Protein AF-A0A7X8KWG2-F1 (afdb_monomer_lite)

Foldseek 3Di:
DDPVVVVVVVVVVVVVVVVVVVVVVVVCLCCDQDPDVRGRRVCVVCVVVVVVVVVCCCDPPPDDPVVVVCCCPDPVNVVVVVVVVCCCVVPVVCVVCPPPDCVNDPCSVVVVVVVVVVVVVVCVVCVVVVVVVVVVVD

Radius of gyration: 34.66 Å; chains: 1; bounding box: 89×43×77 Å

pLDDT: mean 87.8, std 6.75, range [50.16, 97.38]

Secondary structure (DSSP, 8-state):
--HHHHHHHHHHHHHHHHHHHHHHHHHHHHH-EETTTTEE-HHHHTHHHHHHHHHHHIIIIIS-HHHHHHHHHSHHHHHHHHHHHHHIIIIIHHHHHTT--GGGSTTHHHHHHHHHHHHHHHHHHHHHHHHHHHHTT-

Sequence (138 aa):
MNEILLNYIVRAILGGASGYITNDYAINMLFKEYTPFKLGGVIKKTRNEFIENLSSMIENDIIDKEKLHGILNSDEFKDKFDILTRDFYENCLYDLAGDDKFSDIDGFDSTLKGLDIFVAEILNDNLENLIGLIADNF

Structure (mmCIF, N/CA/C/O backbone):
data_AF-A0A7X8KWG2-F1
#
_entry.id   AF-A0A7X8KWG2-F1
#
loop_
_atom_site.group_PDB
_atom_site.id
_atom_site.type_symbol
_atom_site.label_atom_id
_atom_site.label_alt_id
_atom_site.label_comp_id
_atom_site.label_asym_id
_atom_site.label_entity_id
_atom_site.label_seq_id
_atom_site.pdbx_PDB_ins_code
_atom_site.Cartn_x
_atom_site.Cartn_y
_atom_site.Cartn_z
_atom_site.occupancy
_atom_site.B_iso_or_equiv
_atom_site.auth_seq_id
_atom_site.auth_comp_id
_atom_site.auth_asym_id
_atom_site.auth_atom_id
_atom_site.pdbx_PDB_model_num
ATOM 1 N N . MET A 1 1 ? -52.598 -1.659 33.619 1.00 56.69 1 MET A N 1
ATOM 2 C CA . MET A 1 1 ? -51.205 -2.063 33.327 1.00 56.69 1 MET A CA 1
ATOM 3 C C . MET A 1 1 ? -50.483 -2.127 34.663 1.00 56.69 1 MET A C 1
ATOM 5 O O . MET A 1 1 ? -50.415 -1.101 35.321 1.00 56.69 1 MET A O 1
ATOM 9 N N . ASN A 1 2 ? -50.104 -3.323 35.130 1.00 73.44 2 ASN A N 1
ATOM 10 C CA . ASN A 1 2 ? -49.589 -3.522 36.493 1.00 73.44 2 ASN A CA 1
ATOM 11 C C . ASN A 1 2 ? -48.350 -2.646 36.738 1.00 73.44 2 ASN A C 1
ATOM 13 O O . ASN A 1 2 ? -47.432 -2.668 35.920 1.00 73.44 2 ASN A O 1
ATOM 17 N N . GLU A 1 3 ? -48.296 -1.931 37.866 1.00 77.44 3 GLU A N 1
ATOM 18 C CA . GLU A 1 3 ? -47.135 -1.116 38.282 1.00 77.44 3 GLU A CA 1
ATOM 19 C C . GLU A 1 3 ? -45.819 -1.905 38.251 1.00 77.44 3 GLU A C 1
ATOM 21 O O . GLU A 1 3 ? -44.756 -1.376 37.937 1.00 77.44 3 GLU A O 1
ATOM 26 N N . ILE A 1 4 ? -45.910 -3.211 38.500 1.00 82.31 4 ILE A N 1
ATOM 27 C CA . ILE A 1 4 ? -44.808 -4.166 38.393 1.00 82.31 4 ILE A CA 1
ATOM 28 C C . ILE A 1 4 ? -44.229 -4.187 36.968 1.00 82.31 4 ILE A C 1
ATOM 30 O O . ILE A 1 4 ? -43.016 -4.113 36.796 1.00 82.31 4 ILE A O 1
ATOM 34 N N . LEU A 1 5 ? -45.082 -4.232 35.940 1.00 83.69 5 LEU A N 1
ATOM 35 C CA . LEU A 1 5 ? -44.663 -4.270 34.536 1.00 83.69 5 LEU A CA 1
ATOM 36 C C . LEU A 1 5 ? -44.010 -2.944 34.111 1.00 83.69 5 LEU A C 1
ATOM 38 O O . LEU A 1 5 ? -42.992 -2.947 33.423 1.00 83.69 5 LEU A O 1
ATOM 42 N N . LEU A 1 6 ? -44.559 -1.817 34.580 1.00 84.81 6 LEU A N 1
ATOM 43 C CA . LEU A 1 6 ? -43.991 -0.485 34.361 1.00 84.81 6 LEU A CA 1
ATOM 44 C C . LEU A 1 6 ? -42.596 -0.364 35.001 1.00 84.81 6 LEU A C 1
ATOM 46 O O . LEU A 1 6 ? -41.663 0.108 34.355 1.00 84.81 6 LEU A O 1
ATOM 50 N N . ASN A 1 7 ? -42.425 -0.867 36.228 1.00 88.88 7 ASN A N 1
ATOM 51 C CA . ASN A 1 7 ? -41.135 -0.889 36.921 1.00 88.88 7 ASN A CA 1
ATOM 52 C C . ASN A 1 7 ? -40.071 -1.715 36.182 1.00 88.88 7 ASN A C 1
ATOM 54 O O . ASN A 1 7 ? -38.911 -1.304 36.136 1.00 88.88 7 ASN A O 1
ATOM 58 N N . TYR A 1 8 ? -40.435 -2.851 35.579 1.00 89.50 8 TYR A N 1
ATOM 59 C CA . TYR A 1 8 ? -39.495 -3.638 34.773 1.00 89.50 8 TYR A CA 1
ATOM 60 C C . TYR A 1 8 ? -39.072 -2.914 33.491 1.00 89.50 8 TYR A C 1
ATOM 62 O O . TYR A 1 8 ? -37.885 -2.905 33.171 1.00 89.50 8 TYR A O 1
ATOM 70 N N . ILE A 1 9 ? -40.006 -2.255 32.798 1.00 87.38 9 ILE A N 1
ATOM 71 C CA . ILE A 1 9 ? -39.706 -1.480 31.584 1.00 87.38 9 ILE A CA 1
ATOM 72 C C . ILE A 1 9 ? -38.795 -0.291 31.910 1.00 87.38 9 ILE A C 1
ATOM 74 O O . ILE A 1 9 ? -37.792 -0.080 31.231 1.00 87.38 9 ILE A O 1
ATOM 78 N N . VAL A 1 10 ? -39.083 0.447 32.987 1.00 89.44 10 VAL A N 1
ATOM 79 C CA . VAL A 1 10 ? -38.245 1.573 33.432 1.00 89.44 10 VAL A CA 1
ATOM 80 C C . VAL A 1 10 ? -36.836 1.099 33.789 1.00 89.44 10 VAL A C 1
ATOM 82 O O . VAL A 1 10 ? -35.860 1.709 33.359 1.00 89.44 10 VAL A O 1
ATOM 85 N N . ARG A 1 11 ? -36.697 -0.021 34.510 1.00 88.06 11 ARG A N 1
ATOM 86 C CA . ARG A 1 11 ? -35.383 -0.607 34.823 1.00 88.06 11 ARG A CA 1
ATOM 87 C C . ARG A 1 11 ? -34.630 -1.059 33.574 1.00 88.06 11 ARG A C 1
ATOM 89 O O . ARG A 1 11 ? -33.423 -0.857 33.509 1.00 88.06 11 ARG A O 1
ATOM 96 N N . ALA A 1 12 ? -35.320 -1.632 32.590 1.00 87.69 12 ALA A N 1
ATOM 97 C CA . ALA A 1 12 ? -34.710 -2.039 31.328 1.00 87.69 12 ALA A CA 1
ATOM 98 C C . ALA A 1 12 ? -34.200 -0.831 30.526 1.00 87.69 12 ALA A C 1
ATOM 100 O O . ALA A 1 12 ? -33.069 -0.851 30.045 1.00 87.69 12 ALA A O 1
ATOM 101 N N . ILE A 1 13 ? -34.988 0.246 30.445 1.00 88.12 13 ILE A N 1
ATOM 102 C CA . ILE A 1 13 ? -34.591 1.488 29.765 1.00 88.12 13 ILE A CA 1
ATOM 103 C C . ILE A 1 13 ? -33.415 2.153 30.487 1.00 88.12 13 ILE A C 1
ATOM 105 O O . ILE A 1 13 ? -32.440 2.524 29.841 1.00 88.12 13 ILE A O 1
ATOM 109 N N . LEU A 1 14 ? -33.466 2.266 31.818 1.00 88.12 14 LEU A N 1
ATOM 110 C CA . LEU A 1 14 ? -32.375 2.845 32.609 1.00 88.12 14 LEU A CA 1
ATOM 111 C C . LEU A 1 14 ? -31.097 2.003 32.528 1.00 88.12 14 LEU A C 1
ATOM 113 O O . LEU A 1 14 ? -30.008 2.559 32.414 1.00 88.12 14 LEU A O 1
ATOM 117 N N . GLY A 1 15 ? -31.224 0.674 32.536 1.00 87.19 15 GLY A N 1
ATOM 118 C CA . GLY A 1 15 ? -30.104 -0.243 32.333 1.00 87.19 15 GLY A CA 1
ATOM 119 C C . GLY A 1 15 ? -29.485 -0.100 30.942 1.00 87.19 15 GLY A C 1
ATOM 120 O O . GLY A 1 15 ? -28.268 0.017 30.827 1.00 87.19 15 GLY A O 1
ATOM 121 N N . GLY A 1 16 ? -30.312 -0.026 29.895 1.00 89.06 16 GLY A N 1
ATOM 122 C CA . GLY A 1 16 ? -29.859 0.198 28.520 1.00 89.06 16 GLY A CA 1
ATOM 123 C C . GLY A 1 16 ? -29.187 1.560 28.331 1.00 89.06 16 GLY A C 1
ATOM 124 O O . GLY A 1 16 ? -28.111 1.639 27.743 1.00 89.06 16 GLY A O 1
ATOM 125 N N . ALA A 1 17 ? -29.768 2.623 28.894 1.00 88.81 17 ALA A N 1
ATOM 126 C CA . ALA A 1 17 ? -29.196 3.966 28.860 1.00 88.81 17 ALA A CA 1
ATOM 127 C C . ALA A 1 17 ? -27.863 4.036 29.622 1.00 88.81 17 ALA A C 1
ATOM 129 O O . ALA A 1 17 ? -26.889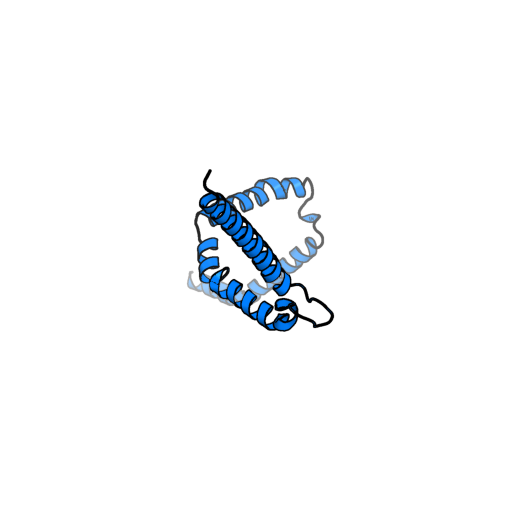 4.576 29.102 1.00 88.81 17 ALA A O 1
ATOM 130 N N . SER A 1 18 ? -27.788 3.441 30.818 1.00 91.44 18 SER A N 1
ATOM 131 C CA . SER A 1 18 ? -26.540 3.350 31.582 1.00 91.44 18 SER A CA 1
ATOM 132 C C . SER A 1 18 ? -25.476 2.572 30.813 1.00 91.44 18 SER A C 1
ATOM 134 O O . SER A 1 18 ? -24.345 3.036 30.726 1.00 91.44 18 SER A O 1
ATOM 136 N N . GLY A 1 19 ? -25.826 1.423 30.229 1.00 88.94 19 GLY A N 1
ATOM 137 C CA . GLY A 1 19 ? -24.900 0.617 29.434 1.00 88.94 19 GLY A CA 1
ATOM 138 C C . GLY A 1 19 ? -24.355 1.379 28.227 1.00 88.94 19 GLY A C 1
ATOM 139 O O . GLY A 1 19 ? -23.147 1.368 27.992 1.00 88.94 19 GLY A O 1
ATOM 140 N N . TYR A 1 20 ? -25.221 2.106 27.513 1.00 90.56 20 TYR A N 1
ATOM 141 C CA . TYR A 1 20 ? -24.820 2.954 26.390 1.00 90.56 20 TYR A CA 1
ATOM 142 C C . TYR A 1 20 ? -23.833 4.047 26.821 1.00 90.56 20 TYR A C 1
ATOM 144 O O . TYR A 1 20 ? -22.766 4.183 26.223 1.00 90.56 20 TYR A O 1
ATOM 152 N N . ILE A 1 21 ? -24.148 4.778 27.897 1.00 90.44 21 ILE A N 1
ATOM 153 C CA . ILE A 1 21 ? -23.291 5.848 28.428 1.00 90.44 21 ILE A CA 1
ATOM 154 C C . ILE A 1 21 ? -21.939 5.291 28.888 1.00 90.44 21 ILE A C 1
ATOM 156 O O . ILE A 1 21 ? -20.896 5.870 28.592 1.00 90.44 21 ILE A O 1
ATOM 160 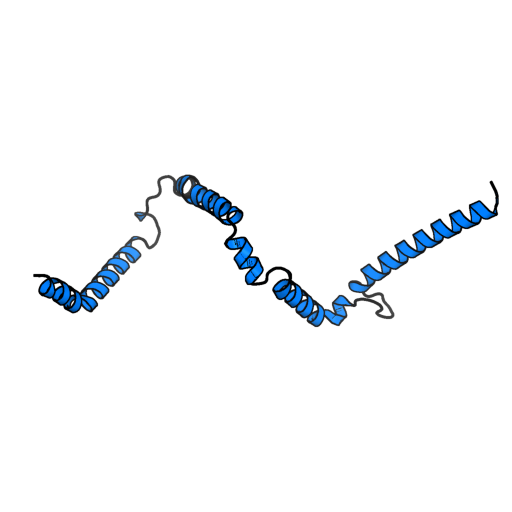N N . THR A 1 22 ? -21.932 4.159 29.595 1.00 91.69 22 THR A N 1
ATOM 161 C CA . THR A 1 22 ? -20.690 3.535 30.065 1.00 91.69 22 THR A CA 1
ATOM 162 C C . THR A 1 22 ? -19.816 3.072 28.902 1.00 91.69 22 THR A C 1
ATOM 164 O O . THR A 1 22 ? -18.605 3.283 28.949 1.00 91.69 22 THR A O 1
ATOM 167 N N . ASN A 1 23 ? -20.403 2.492 27.851 1.00 92.75 23 ASN A N 1
ATOM 168 C CA . ASN A 1 23 ? -19.658 2.071 26.665 1.00 92.75 23 ASN A CA 1
ATOM 169 C C . ASN A 1 23 ? -19.051 3.266 25.916 1.00 92.75 23 ASN A C 1
ATOM 171 O O . ASN A 1 23 ? -17.866 3.250 25.587 1.00 92.75 23 ASN A O 1
ATOM 175 N N . ASP A 1 24 ? -19.833 4.329 25.712 1.00 91.00 24 ASP A N 1
ATOM 176 C CA . ASP A 1 24 ? -19.338 5.561 25.091 1.00 91.00 24 ASP A CA 1
ATOM 177 C C . ASP A 1 24 ? -18.185 6.174 25.902 1.00 91.00 24 ASP A C 1
ATOM 179 O O . ASP A 1 24 ? -17.150 6.562 25.353 1.00 91.00 24 ASP A O 1
ATOM 183 N N . TYR A 1 25 ? -18.299 6.181 27.232 1.00 88.94 25 TYR A N 1
ATOM 184 C CA . TYR A 1 25 ? -17.233 6.671 28.101 1.00 88.94 25 TYR A CA 1
ATOM 185 C C . TYR A 1 25 ? -15.978 5.787 28.049 1.00 88.94 25 TYR A C 1
ATOM 187 O O . TYR A 1 25 ? -14.864 6.307 28.000 1.00 88.94 25 TYR A O 1
ATOM 195 N N . ALA A 1 26 ? -16.133 4.461 28.007 1.00 89.94 26 ALA A N 1
ATOM 196 C CA . ALA A 1 26 ? -15.020 3.521 27.894 1.00 89.94 26 ALA A CA 1
ATOM 197 C C . ALA A 1 26 ? -14.233 3.716 26.591 1.00 89.94 26 ALA A C 1
ATOM 199 O O . ALA A 1 26 ? -13.007 3.834 26.633 1.00 89.94 26 ALA A O 1
ATOM 200 N N . ILE A 1 27 ? -14.929 3.835 25.455 1.00 89.25 27 ILE A N 1
ATOM 201 C CA . ILE A 1 27 ? -14.304 4.121 24.156 1.00 89.25 27 ILE A CA 1
ATOM 202 C C . ILE A 1 27 ? -13.573 5.462 24.217 1.00 89.25 27 ILE A C 1
ATOM 204 O O . ILE A 1 27 ? -12.403 5.557 23.844 1.00 89.25 27 ILE A O 1
ATOM 208 N N . ASN A 1 28 ? -14.226 6.500 24.743 1.00 89.56 28 ASN A N 1
ATOM 209 C CA . ASN A 1 28 ? -13.607 7.813 24.861 1.00 89.56 28 ASN A CA 1
ATOM 210 C C . ASN A 1 28 ? -12.359 7.794 25.758 1.00 89.56 28 ASN A C 1
ATOM 212 O O . ASN A 1 28 ? -11.381 8.452 25.418 1.00 89.56 28 ASN A O 1
ATOM 216 N N . MET A 1 29 ? -12.336 7.023 26.849 1.00 91.69 29 MET A N 1
ATOM 217 C CA . MET A 1 29 ? -11.172 6.902 27.739 1.00 91.69 29 MET A CA 1
ATOM 218 C C . MET A 1 29 ? -9.958 6.220 27.099 1.00 91.69 29 MET A C 1
ATOM 220 O O . MET A 1 29 ? -8.844 6.388 27.602 1.00 91.69 29 MET A O 1
ATOM 224 N N . LEU A 1 30 ? -10.121 5.492 25.991 1.00 90.44 30 LEU A N 1
ATOM 225 C CA . LEU A 1 30 ? -8.974 4.998 25.228 1.00 90.44 30 LEU A CA 1
ATOM 226 C C . LEU A 1 30 ? -8.162 6.164 24.649 1.00 90.44 30 LEU A C 1
ATOM 228 O O . LEU A 1 30 ? -6.934 6.134 24.685 1.00 90.44 30 LEU A O 1
ATOM 232 N N . PHE A 1 31 ? -8.839 7.219 24.188 1.00 90.31 31 PHE A N 1
ATOM 233 C CA . PHE A 1 31 ? -8.222 8.320 23.440 1.00 90.31 31 PHE A CA 1
ATOM 234 C C . PHE A 1 31 ? -8.093 9.620 24.245 1.00 90.31 31 PHE A C 1
ATOM 236 O O . PHE A 1 31 ? -7.086 10.321 24.144 1.00 90.31 31 PHE A O 1
ATOM 243 N N . LYS A 1 32 ? -9.109 9.961 25.042 1.00 89.62 32 LYS A N 1
ATOM 244 C CA . LYS A 1 32 ? -9.235 11.228 25.770 1.00 89.62 32 LYS A CA 1
ATOM 245 C C . LYS A 1 32 ? -8.779 11.077 27.214 1.00 89.62 32 LYS A C 1
ATOM 247 O O . LYS A 1 32 ? -9.085 10.094 27.886 1.00 89.62 32 LYS A O 1
ATOM 252 N N . GLU A 1 33 ? -8.072 12.093 27.687 1.00 89.19 33 GLU A N 1
ATOM 253 C CA . GLU A 1 33 ? -7.622 12.220 29.070 1.00 89.19 33 GLU A CA 1
ATOM 254 C C . GLU A 1 33 ? -8.493 13.265 29.779 1.00 89.19 33 GLU A C 1
ATOM 256 O O . GLU A 1 33 ? -8.574 14.413 29.342 1.00 89.19 33 GLU A O 1
ATOM 261 N N . TYR A 1 34 ? -9.155 12.864 30.861 1.00 86.56 34 TYR A N 1
ATOM 262 C CA . TYR A 1 34 ? -10.070 13.702 31.631 1.00 86.56 34 TYR A CA 1
ATOM 263 C C . TYR A 1 34 ? -9.350 14.310 32.842 1.00 86.56 34 TYR A C 1
ATOM 265 O O . TYR A 1 34 ? -8.767 13.605 33.672 1.00 86.56 34 TYR A O 1
ATOM 273 N N . THR A 1 35 ? -9.378 15.637 32.947 1.00 84.56 35 THR A N 1
ATOM 274 C CA . THR A 1 35 ? -8.790 16.424 34.043 1.00 84.56 35 THR A CA 1
ATOM 275 C C . THR A 1 35 ? -9.817 16.664 35.163 1.00 84.56 35 THR A C 1
ATOM 277 O O . THR A 1 35 ? -11.017 16.543 34.919 1.00 84.56 35 THR A O 1
ATOM 280 N N . PRO A 1 36 ? -9.394 16.973 36.409 1.00 80.69 36 PRO A N 1
ATOM 281 C CA . PRO A 1 36 ? -8.022 17.212 36.882 1.00 80.69 36 PRO A CA 1
ATOM 282 C C . PRO A 1 36 ? -7.214 15.941 37.189 1.00 80.69 36 PRO A C 1
ATOM 284 O O . PRO A 1 36 ? -5.991 16.005 37.253 1.00 80.69 36 PRO A O 1
ATOM 287 N N . PHE A 1 37 ? -7.863 14.781 37.324 1.00 82.06 37 PHE A N 1
ATOM 288 C CA . PHE A 1 37 ? -7.218 13.541 37.785 1.00 82.06 37 PHE A CA 1
ATOM 289 C C . PHE A 1 37 ? -6.493 12.730 36.695 1.00 82.06 37 PHE A C 1
ATOM 291 O O . PHE A 1 37 ? -5.980 11.652 36.985 1.00 82.06 37 PHE A O 1
ATOM 298 N N . LYS A 1 38 ? -6.425 13.227 35.450 1.00 81.12 38 LYS A N 1
ATOM 299 C CA . LYS A 1 38 ? -5.737 12.579 34.313 1.00 81.12 38 LYS A CA 1
ATOM 300 C C . LYS A 1 38 ? -6.181 11.124 34.070 1.00 81.12 38 LYS A C 1
ATOM 302 O O . LYS A 1 38 ? -5.374 10.243 33.743 1.00 81.12 38 LYS A O 1
ATOM 307 N N . LEU A 1 39 ? -7.479 10.871 34.240 1.00 83.88 39 LEU A N 1
ATOM 308 C CA . LEU A 1 39 ? -8.096 9.561 34.020 1.00 83.88 39 LEU A CA 1
ATOM 309 C C . LEU A 1 39 ? -8.334 9.331 32.522 1.00 83.88 39 LEU A C 1
ATOM 311 O O . LEU A 1 39 ? -8.676 10.260 31.795 1.00 83.88 39 LEU A O 1
ATOM 315 N N . GLY A 1 40 ? -8.147 8.098 32.053 1.00 87.81 40 GLY A N 1
ATOM 316 C CA . GLY A 1 40 ? -8.208 7.766 30.625 1.00 87.81 40 GLY A CA 1
ATOM 317 C C . GLY A 1 40 ? -6.903 8.061 29.877 1.00 87.81 40 GLY A C 1
ATOM 318 O O . GLY A 1 40 ? -5.816 8.057 30.467 1.00 87.81 40 GLY A O 1
ATOM 319 N N . GLY A 1 41 ? -7.011 8.276 28.567 1.00 88.75 41 GLY A N 1
ATOM 320 C CA . GLY A 1 41 ? -5.897 8.468 27.643 1.00 88.75 41 GLY A CA 1
ATOM 321 C C . GLY A 1 41 ? -5.016 7.228 27.500 1.00 88.75 41 GLY A C 1
ATOM 322 O O . GLY A 1 41 ? -3.800 7.379 27.407 1.00 88.75 41 GLY A O 1
ATOM 323 N N . VAL A 1 42 ? -5.595 6.021 27.537 1.00 90.00 42 VAL A N 1
ATOM 324 C CA . VAL A 1 42 ? -4.831 4.757 27.526 1.00 90.00 42 VAL A CA 1
ATOM 325 C C . VAL A 1 42 ? -3.884 4.697 26.327 1.00 90.00 42 VAL A C 1
ATOM 327 O O . VAL A 1 42 ? -2.684 4.570 26.529 1.00 90.00 42 VAL A O 1
ATOM 330 N N . ILE A 1 43 ? -4.383 4.927 25.108 1.00 87.88 43 ILE A N 1
ATOM 331 C CA . ILE A 1 43 ? -3.583 4.890 23.870 1.00 87.88 43 ILE A CA 1
ATOM 332 C C . ILE A 1 43 ? -2.511 5.982 23.865 1.00 87.88 43 ILE A C 1
ATOM 334 O O . ILE A 1 43 ? -1.396 5.767 23.400 1.00 87.88 43 ILE A O 1
ATOM 338 N N . LYS A 1 44 ? -2.811 7.163 24.419 1.00 86.75 44 LYS A N 1
ATOM 339 C CA . LYS A 1 44 ? -1.821 8.241 24.554 1.00 86.75 44 LYS A CA 1
ATOM 340 C C . LYS A 1 44 ? -0.677 7.832 25.489 1.00 86.75 44 LYS A C 1
ATOM 342 O O . LYS A 1 44 ? 0.472 8.169 25.219 1.00 86.75 44 LYS A O 1
ATOM 347 N N . LYS A 1 45 ? -0.985 7.114 26.573 1.00 90.00 45 LYS A N 1
ATOM 348 C CA . LYS A 1 45 ? -0.012 6.631 27.566 1.00 90.00 45 LYS A CA 1
ATOM 349 C C . LYS A 1 45 ? 0.787 5.427 27.060 1.00 90.00 45 LYS A C 1
ATOM 351 O O . LYS A 1 45 ? 1.976 5.349 27.339 1.00 90.00 45 LYS A O 1
ATOM 356 N N . THR A 1 46 ? 0.165 4.539 26.288 1.00 90.94 46 THR A N 1
ATOM 357 C CA . THR A 1 46 ? 0.781 3.318 25.739 1.00 90.94 46 THR A CA 1
ATOM 358 C C . THR A 1 46 ? 1.157 3.453 24.263 1.00 90.94 46 THR A C 1
ATOM 360 O O . THR A 1 46 ? 1.292 2.453 23.570 1.00 90.94 46 THR A O 1
ATOM 363 N N . ARG A 1 47 ? 1.348 4.677 23.752 1.00 90.31 47 ARG A N 1
ATOM 364 C CA . ARG A 1 47 ? 1.498 4.951 22.310 1.00 90.31 47 ARG A CA 1
ATOM 365 C C . ARG A 1 47 ? 2.510 4.045 21.606 1.00 90.31 47 ARG A C 1
ATOM 367 O O . ARG A 1 47 ? 2.224 3.573 20.514 1.00 90.31 47 ARG A O 1
ATOM 374 N N . ASN A 1 48 ? 3.682 3.837 22.202 1.00 93.00 48 ASN A N 1
ATOM 375 C CA . ASN A 1 48 ? 4.738 3.035 21.580 1.00 93.00 48 ASN A CA 1
ATOM 376 C C . ASN A 1 48 ? 4.336 1.558 21.485 1.00 93.00 48 ASN A C 1
ATOM 378 O O . ASN A 1 48 ? 4.396 0.992 20.402 1.00 93.00 48 ASN A O 1
ATOM 382 N N . GLU A 1 49 ? 3.840 0.985 22.581 1.00 93.19 49 GLU A N 1
ATOM 383 C CA . GLU A 1 49 ? 3.331 -0.391 22.630 1.00 93.19 49 GLU A CA 1
ATOM 384 C C . GLU A 1 49 ? 2.120 -0.579 21.704 1.00 93.19 49 GLU A C 1
ATOM 386 O O . GLU A 1 49 ? 2.007 -1.584 21.013 1.00 93.19 49 GLU A O 1
ATOM 391 N N . PHE A 1 50 ? 1.230 0.415 21.629 1.00 90.75 50 PHE A N 1
ATOM 392 C CA . PHE A 1 50 ? 0.105 0.403 20.698 1.00 90.75 50 PHE A CA 1
ATOM 393 C C . PHE A 1 50 ? 0.577 0.353 19.242 1.00 90.75 50 PHE A C 1
ATOM 395 O O . PHE A 1 50 ? 0.048 -0.435 18.466 1.00 90.75 50 PHE A O 1
ATOM 402 N N . ILE A 1 51 ? 1.569 1.171 18.873 1.00 91.12 51 ILE A N 1
ATOM 403 C CA . ILE A 1 51 ? 2.149 1.158 17.524 1.00 91.12 51 ILE A CA 1
ATOM 404 C C . ILE A 1 51 ? 2.811 -0.189 17.241 1.00 91.12 51 ILE A C 1
ATOM 406 O O . ILE A 1 51 ? 2.580 -0.752 16.180 1.00 91.12 51 ILE A O 1
ATOM 410 N N . GLU A 1 52 ? 3.607 -0.712 18.169 1.00 94.69 52 GLU A N 1
ATOM 411 C CA . GLU A 1 52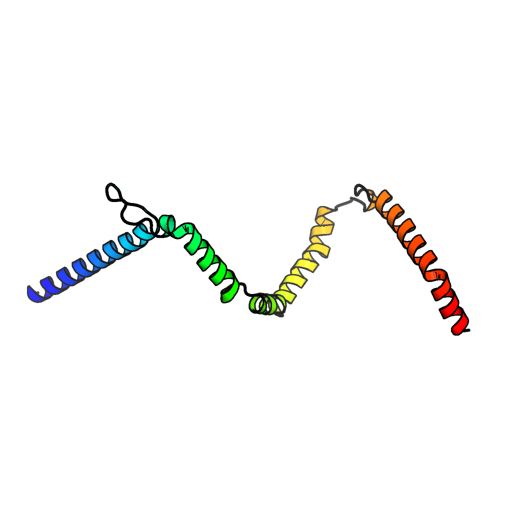 ? 4.309 -1.984 17.994 1.00 94.69 52 GLU A CA 1
ATOM 412 C C . GLU A 1 52 ? 3.335 -3.157 17.832 1.00 94.69 52 GLU A C 1
ATOM 414 O O . GLU A 1 52 ? 3.433 -3.908 16.864 1.00 94.69 52 GLU A O 1
ATOM 419 N N . ASN A 1 53 ? 2.330 -3.252 18.704 1.00 90.94 53 ASN A N 1
ATOM 420 C CA . ASN A 1 53 ? 1.307 -4.293 18.634 1.00 90.94 53 ASN A CA 1
ATOM 421 C C . ASN A 1 53 ? 0.453 -4.176 17.369 1.00 90.94 53 ASN A C 1
ATOM 423 O O . ASN A 1 53 ? 0.166 -5.185 16.731 1.00 90.94 53 ASN A O 1
ATOM 427 N N . LEU A 1 54 ? 0.054 -2.958 16.988 1.00 88.81 54 LEU A N 1
ATOM 428 C CA . LEU A 1 54 ? -0.727 -2.743 15.773 1.00 88.81 54 LEU A CA 1
ATOM 429 C C . LEU A 1 54 ? 0.084 -3.096 14.522 1.00 88.81 54 LEU A C 1
ATOM 431 O O . LEU A 1 54 ? -0.435 -3.777 13.644 1.00 88.81 54 LEU A O 1
ATOM 435 N N . SER A 1 55 ? 1.345 -2.667 14.450 1.00 90.00 55 SER A N 1
ATOM 436 C CA . SER A 1 55 ? 2.244 -3.007 13.344 1.00 90.00 55 SER A CA 1
ATOM 437 C C . SER A 1 55 ? 2.471 -4.512 13.256 1.00 90.00 55 SER A C 1
ATOM 439 O O . SER A 1 55 ? 2.321 -5.075 12.179 1.00 90.00 55 SER A O 1
ATOM 441 N N . SER A 1 56 ? 2.737 -5.171 14.387 1.00 89.94 56 SER A N 1
ATOM 442 C CA . SER A 1 56 ? 2.900 -6.626 14.457 1.00 89.94 56 SER A CA 1
ATOM 443 C C . SER A 1 56 ? 1.642 -7.368 14.001 1.00 89.94 56 SER A C 1
ATOM 445 O O . SER A 1 56 ? 1.734 -8.312 13.224 1.00 89.94 56 SER A O 1
ATOM 447 N N . MET A 1 57 ? 0.456 -6.916 14.414 1.00 89.00 57 MET A N 1
ATOM 448 C CA . MET A 1 57 ? -0.811 -7.494 13.957 1.00 89.00 57 MET A CA 1
ATOM 449 C C . MET A 1 57 ? -1.011 -7.290 12.450 1.00 89.00 57 MET A C 1
ATOM 451 O O . MET A 1 57 ? -1.426 -8.206 11.748 1.00 89.00 57 MET A O 1
ATOM 455 N N . ILE A 1 58 ? -0.707 -6.102 11.920 1.00 86.81 58 ILE A N 1
ATOM 456 C CA . ILE A 1 58 ? -0.807 -5.850 10.476 1.00 86.81 58 ILE A CA 1
ATOM 457 C C . ILE A 1 58 ? 0.156 -6.761 9.711 1.00 86.81 58 ILE A C 1
ATOM 459 O O . ILE A 1 58 ? -0.258 -7.389 8.742 1.00 86.81 58 ILE A O 1
ATOM 463 N N . GLU A 1 59 ? 1.410 -6.845 10.142 1.00 84.75 59 GLU A N 1
ATOM 464 C CA . GLU A 1 59 ? 2.455 -7.609 9.462 1.00 84.75 59 GLU A CA 1
ATOM 465 C C . GLU A 1 59 ? 2.214 -9.119 9.527 1.00 84.75 59 GLU A C 1
ATOM 467 O O . GLU A 1 59 ? 2.381 -9.798 8.522 1.00 84.75 59 GLU A O 1
ATOM 472 N N . ASN A 1 60 ? 1.786 -9.645 10.674 1.00 84.81 60 ASN A N 1
ATOM 473 C CA . ASN A 1 60 ? 1.627 -11.087 10.862 1.00 84.81 60 ASN A CA 1
ATOM 474 C C . ASN A 1 60 ? 0.235 -11.597 10.466 1.00 84.81 60 ASN A C 1
ATOM 476 O O . ASN A 1 60 ? 0.107 -12.714 9.968 1.00 84.81 60 ASN A O 1
ATOM 480 N N . ASP A 1 61 ? -0.815 -10.796 10.666 1.00 78.19 61 ASP A N 1
ATOM 481 C CA . ASP A 1 61 ? -2.193 -11.272 10.524 1.00 78.19 61 ASP A CA 1
ATOM 482 C C . ASP A 1 61 ? -2.922 -10.692 9.307 1.00 78.19 61 ASP A C 1
ATOM 484 O O . ASP A 1 61 ? -3.853 -11.333 8.814 1.00 78.19 61 ASP A O 1
ATOM 488 N N . ILE A 1 62 ? -2.523 -9.529 8.778 1.00 78.44 62 ILE A N 1
ATOM 489 C CA . ILE A 1 62 ? -3.249 -8.862 7.678 1.00 78.44 62 ILE A CA 1
ATOM 490 C C . ILE A 1 62 ? -2.474 -8.930 6.359 1.00 78.44 62 ILE A C 1
ATOM 492 O O . ILE A 1 62 ? -3.016 -9.392 5.357 1.00 78.44 62 ILE A O 1
ATOM 496 N N . ILE A 1 63 ? -1.223 -8.474 6.352 1.00 78.94 63 ILE A N 1
ATOM 497 C CA . ILE A 1 63 ? -0.374 -8.330 5.161 1.00 78.94 63 ILE A CA 1
ATOM 498 C C . ILE A 1 63 ? 0.909 -9.137 5.360 1.00 78.94 63 ILE A C 1
ATOM 500 O O . ILE A 1 63 ? 2.017 -8.647 5.146 1.00 78.94 63 ILE A O 1
ATOM 504 N N . ASP A 1 64 ? 0.768 -10.386 5.793 1.00 83.12 64 ASP A N 1
ATOM 505 C CA . ASP A 1 64 ? 1.923 -11.270 5.831 1.00 83.12 64 ASP A CA 1
ATOM 506 C C . ASP A 1 64 ? 2.354 -11.654 4.408 1.00 83.12 64 ASP A C 1
ATOM 508 O O . ASP A 1 64 ? 1.592 -11.578 3.432 1.00 83.12 64 ASP A O 1
ATOM 512 N N . LYS A 1 65 ? 3.618 -12.064 4.289 1.00 82.19 65 LYS A N 1
ATOM 513 C CA . LYS A 1 65 ? 4.236 -12.430 3.013 1.00 82.19 65 LYS A CA 1
ATOM 514 C C . LYS A 1 65 ? 3.460 -13.526 2.278 1.00 82.19 65 LYS A C 1
ATOM 516 O O . LYS A 1 65 ? 3.397 -13.480 1.051 1.00 82.19 65 LYS A O 1
ATOM 521 N N . GLU A 1 66 ? 2.904 -14.507 2.983 1.00 86.00 66 GLU A N 1
ATOM 522 C CA . GLU A 1 66 ? 2.195 -15.632 2.370 1.00 86.00 66 GLU A CA 1
ATOM 523 C C . GLU A 1 66 ? 0.834 -15.200 1.827 1.00 86.00 66 GLU A C 1
ATOM 525 O O . GLU A 1 66 ? 0.499 -15.528 0.688 1.00 86.00 66 GLU A O 1
ATOM 530 N N . LYS A 1 67 ? 0.085 -14.390 2.583 1.00 86.19 67 LYS A N 1
ATOM 531 C CA . LYS A 1 67 ? -1.177 -13.791 2.127 1.00 86.19 67 LYS A CA 1
ATOM 532 C C . LYS A 1 67 ? -0.958 -12.885 0.929 1.00 86.19 67 LYS A C 1
ATOM 534 O O . LYS A 1 67 ? -1.675 -13.011 -0.062 1.00 86.19 67 LYS A O 1
ATOM 539 N N . LEU A 1 68 ? 0.054 -12.019 0.982 1.00 86.94 68 LEU A N 1
ATOM 540 C CA . LEU A 1 68 ? 0.393 -11.151 -0.142 1.00 86.94 68 LEU A CA 1
ATOM 541 C C . LEU A 1 68 ? 0.787 -11.981 -1.368 1.00 86.94 68 LEU A C 1
ATOM 543 O O . LEU A 1 68 ? 0.317 -11.715 -2.470 1.00 86.94 68 LEU A O 1
ATOM 547 N N . HIS A 1 69 ? 1.594 -13.026 -1.178 1.00 89.38 69 HIS A N 1
ATOM 548 C CA . HIS A 1 69 ? 1.956 -13.943 -2.253 1.00 89.38 69 HIS A CA 1
ATOM 549 C C . HIS A 1 69 ? 0.729 -14.656 -2.837 1.00 89.38 69 HIS A C 1
ATOM 551 O O . HIS A 1 69 ? 0.633 -14.778 -4.054 1.00 89.38 69 HIS A O 1
ATOM 557 N N . GLY A 1 70 ? -0.225 -15.080 -2.006 1.00 91.56 70 GLY A N 1
ATOM 558 C CA . GLY A 1 70 ? -1.484 -15.677 -2.454 1.00 91.56 70 GLY A CA 1
ATOM 559 C C . GLY A 1 70 ? -2.335 -14.710 -3.280 1.00 91.56 70 GLY A C 1
ATOM 560 O O . GLY A 1 70 ? -2.815 -15.082 -4.347 1.00 91.56 70 GLY A O 1
ATOM 561 N N . ILE A 1 71 ? -2.462 -13.456 -2.836 1.00 90.12 71 ILE A N 1
ATOM 562 C CA . ILE A 1 71 ? -3.202 -12.411 -3.559 1.00 90.12 71 ILE A CA 1
ATOM 563 C C . ILE A 1 71 ? -2.533 -12.114 -4.903 1.00 90.12 71 ILE A C 1
ATOM 565 O O . ILE A 1 71 ? -3.196 -12.170 -5.936 1.00 90.12 71 ILE A O 1
ATOM 569 N N . LEU A 1 72 ? -1.223 -11.855 -4.913 1.00 90.94 72 LEU A N 1
ATOM 570 C CA . LEU A 1 72 ? -0.483 -11.498 -6.130 1.00 90.94 72 LEU A CA 1
ATOM 571 C C . LEU A 1 72 ? -0.403 -12.651 -7.141 1.00 90.94 72 LEU A C 1
ATOM 573 O O . LEU A 1 72 ? -0.276 -12.408 -8.339 1.00 90.94 72 LEU A O 1
ATOM 577 N N . ASN A 1 73 ? -0.485 -13.904 -6.681 1.00 93.06 73 ASN A N 1
ATOM 578 C CA . ASN A 1 73 ? -0.518 -15.069 -7.565 1.00 93.06 73 ASN A CA 1
ATOM 579 C C . ASN A 1 73 ? -1.921 -15.535 -7.942 1.00 93.06 73 ASN A C 1
ATOM 581 O O . ASN A 1 73 ? -2.026 -16.449 -8.766 1.00 93.06 73 ASN A O 1
ATOM 585 N N . SER A 1 74 ? -2.966 -14.938 -7.371 1.00 96.12 74 SER A N 1
ATOM 586 C CA . SER A 1 74 ? -4.339 -15.266 -7.734 1.00 96.12 74 SER A CA 1
ATOM 587 C C . SER A 1 74 ? -4.605 -14.935 -9.201 1.00 96.12 74 SER A C 1
ATOM 589 O O . SER A 1 74 ? -4.104 -13.939 -9.730 1.00 96.12 74 SER A O 1
ATOM 591 N N . ASP A 1 75 ? -5.406 -15.772 -9.854 1.00 96.56 75 ASP A N 1
ATOM 592 C CA . ASP A 1 75 ? -5.778 -15.556 -11.253 1.00 96.56 75 ASP A CA 1
ATOM 593 C C . ASP A 1 75 ? -6.578 -14.255 -11.410 1.00 96.56 75 ASP A C 1
ATOM 595 O O . ASP A 1 75 ? -6.346 -13.501 -12.346 1.00 96.56 75 ASP A O 1
ATOM 599 N N . GLU A 1 76 ? -7.419 -13.909 -10.427 1.00 96.19 76 GLU A N 1
ATOM 600 C CA . GLU A 1 76 ? -8.152 -12.637 -10.414 1.00 96.19 76 GLU A CA 1
ATOM 601 C C . GLU A 1 76 ? -7.212 -11.424 -10.436 1.00 96.19 76 GLU A C 1
ATOM 603 O O . GLU A 1 76 ? -7.411 -10.503 -11.231 1.00 96.19 76 GLU A O 1
ATOM 608 N N . PHE A 1 77 ? -6.181 -11.405 -9.581 1.00 95.62 77 PHE A N 1
ATOM 609 C CA . PHE A 1 77 ? -5.215 -10.309 -9.579 1.00 95.62 77 PHE A CA 1
ATOM 610 C C . PHE A 1 77 ? -4.467 -10.234 -10.909 1.00 95.62 77 PHE A C 1
ATOM 612 O O . PHE A 1 77 ? -4.335 -9.145 -11.464 1.00 95.62 77 PHE A O 1
ATOM 619 N N . LYS A 1 78 ? -4.012 -11.377 -11.437 1.00 96.31 78 LYS A N 1
ATOM 620 C CA . LYS A 1 78 ? -3.305 -11.443 -12.723 1.00 96.31 78 LYS A CA 1
ATOM 621 C C . LYS A 1 78 ? -4.162 -10.920 -13.867 1.00 96.31 78 LYS A C 1
ATOM 623 O O . LYS A 1 78 ? -3.679 -10.088 -14.622 1.00 96.31 78 LYS A O 1
ATOM 628 N N . ASP A 1 79 ? -5.429 -11.315 -13.944 1.00 97.38 79 ASP A N 1
ATOM 629 C CA . ASP A 1 79 ? -6.360 -10.844 -14.972 1.00 97.38 79 ASP A CA 1
ATOM 630 C C . ASP A 1 79 ? -6.580 -9.329 -14.882 1.00 97.38 79 ASP A C 1
ATOM 632 O O . ASP A 1 79 ? -6.565 -8.619 -15.888 1.00 97.38 79 ASP A O 1
ATOM 636 N N . LYS A 1 80 ? -6.762 -8.794 -13.668 1.00 96.56 80 LYS A N 1
ATOM 637 C CA . LYS A 1 80 ? -6.901 -7.344 -13.463 1.00 96.56 80 LYS A CA 1
ATOM 638 C C . LYS A 1 80 ? -5.625 -6.594 -13.815 1.00 96.56 80 LYS A C 1
ATOM 640 O O . LYS A 1 80 ? -5.701 -5.521 -14.412 1.00 96.56 80 LYS A O 1
ATOM 645 N N . PHE A 1 81 ? -4.478 -7.147 -13.442 1.00 96.19 81 PHE A N 1
ATOM 646 C CA . PHE A 1 81 ? -3.179 -6.568 -13.738 1.00 96.19 81 PHE A CA 1
ATOM 647 C C . PHE A 1 81 ? -2.890 -6.587 -15.241 1.00 96.19 81 PHE A C 1
ATOM 649 O O . PHE A 1 81 ? -2.391 -5.596 -15.766 1.00 96.19 81 PHE A O 1
ATOM 656 N N . ASP A 1 82 ? -3.266 -7.654 -15.947 1.00 96.44 82 ASP A N 1
ATOM 657 C CA . ASP A 1 82 ? -3.148 -7.759 -17.402 1.00 96.44 82 ASP A CA 1
ATOM 658 C C . ASP A 1 82 ? -4.020 -6.716 -18.107 1.00 96.44 82 ASP A C 1
ATOM 660 O O . ASP A 1 82 ? -3.528 -5.962 -18.941 1.00 96.44 82 ASP A O 1
ATOM 664 N N . ILE A 1 83 ? -5.284 -6.571 -17.689 1.00 96.56 83 ILE A N 1
ATOM 665 C CA . ILE A 1 83 ? -6.180 -5.530 -18.215 1.00 96.56 83 ILE A CA 1
ATOM 666 C C . ILE A 1 83 ? -5.590 -4.134 -17.999 1.00 96.56 83 ILE A C 1
ATOM 668 O O . ILE A 1 83 ? -5.592 -3.331 -18.927 1.00 96.56 83 ILE A O 1
ATOM 672 N N . LEU A 1 84 ? -5.089 -3.850 -16.795 1.00 96.25 84 LEU A N 1
ATOM 673 C CA . LEU A 1 84 ? -4.475 -2.563 -16.465 1.00 96.25 84 LEU A CA 1
ATOM 674 C C . LEU A 1 84 ? -3.214 -2.307 -17.295 1.00 96.25 84 LEU A C 1
ATOM 676 O O . LEU A 1 84 ? -3.023 -1.208 -17.806 1.00 96.25 84 LEU A O 1
ATOM 680 N N . THR A 1 85 ? -2.363 -3.321 -17.445 1.00 95.44 85 THR A N 1
ATOM 681 C CA . THR A 1 85 ? -1.125 -3.220 -18.224 1.00 95.44 85 THR A CA 1
ATOM 682 C C . THR A 1 85 ? -1.443 -2.987 -19.694 1.00 95.44 85 THR A C 1
ATOM 684 O O . THR A 1 85 ? -0.863 -2.105 -20.323 1.00 95.44 85 THR A O 1
ATOM 687 N N . ARG A 1 86 ? -2.413 -3.726 -20.232 1.00 95.19 86 ARG A N 1
ATOM 688 C CA . ARG A 1 86 ? -2.882 -3.546 -21.600 1.00 95.19 86 ARG A CA 1
ATOM 689 C C . ARG A 1 86 ? -3.445 -2.145 -21.816 1.00 95.19 86 ARG A C 1
ATOM 691 O O . ARG A 1 86 ? -3.038 -1.491 -22.763 1.00 95.19 86 ARG A O 1
ATOM 698 N N . ASP A 1 87 ? -4.310 -1.663 -20.927 1.00 95.31 87 ASP A N 1
ATOM 699 C CA . ASP A 1 87 ? -4.879 -0.312 -21.015 1.00 95.31 87 ASP A CA 1
ATOM 700 C C . ASP A 1 87 ? -3.792 0.774 -20.979 1.00 95.31 87 ASP A C 1
ATOM 702 O O . ASP A 1 87 ? -3.816 1.722 -21.766 1.00 95.31 87 ASP A O 1
ATOM 706 N N . PHE A 1 88 ? -2.774 0.584 -20.135 1.00 93.88 88 PHE A N 1
ATOM 707 C CA . PHE A 1 88 ? -1.626 1.479 -20.073 1.00 93.88 88 PHE A CA 1
ATOM 708 C C . PHE A 1 88 ? -0.877 1.556 -21.412 1.00 93.88 88 PHE A C 1
ATOM 710 O O . PHE A 1 88 ? -0.625 2.656 -21.904 1.00 93.88 88 PHE A O 1
ATOM 717 N N . TYR A 1 89 ? -0.536 0.411 -22.014 1.00 89.25 89 TYR A N 1
ATOM 718 C CA . TYR A 1 89 ? 0.240 0.380 -23.259 1.00 89.25 89 TYR A CA 1
ATOM 719 C C . TYR A 1 89 ? -0.579 0.706 -24.511 1.00 89.25 89 TYR A C 1
ATOM 721 O O . TYR A 1 89 ? -0.043 1.314 -25.433 1.00 89.25 89 TYR A O 1
ATOM 729 N N . GLU A 1 90 ? -1.845 0.296 -24.570 1.00 90.00 90 GLU A N 1
ATOM 730 C CA . GLU A 1 90 ? -2.695 0.465 -25.753 1.00 90.00 90 GLU A CA 1
ATOM 731 C C . GLU A 1 90 ? -3.380 1.828 -25.805 1.00 90.00 90 GLU A C 1
ATOM 733 O O . GLU A 1 90 ? -3.576 2.349 -26.900 1.00 90.00 90 GLU A O 1
ATOM 738 N N . ASN A 1 91 ? -3.717 2.417 -24.654 1.00 89.62 91 ASN A N 1
ATOM 739 C CA . ASN A 1 91 ? -4.475 3.665 -24.602 1.00 89.62 91 ASN A CA 1
ATOM 740 C C . ASN A 1 91 ? -3.665 4.777 -23.931 1.00 89.62 91 ASN A C 1
ATOM 742 O O . ASN A 1 91 ? -3.340 5.773 -24.574 1.00 89.62 91 ASN A O 1
ATOM 746 N N . CYS A 1 92 ? -3.271 4.602 -22.663 1.00 89.38 92 CYS A N 1
ATOM 747 C CA . CYS A 1 92 ? -2.698 5.705 -21.883 1.00 89.38 92 CYS A CA 1
ATOM 748 C C . CYS A 1 92 ? -1.391 6.249 -22.468 1.00 89.38 92 CYS A C 1
ATOM 750 O O . CYS A 1 92 ? -1.191 7.462 -22.478 1.00 89.38 92 CYS A O 1
ATOM 752 N N . LEU A 1 93 ? -0.494 5.376 -22.935 1.00 84.94 93 LEU A N 1
ATOM 753 C CA . LEU A 1 93 ? 0.774 5.811 -23.520 1.00 84.94 93 LEU A CA 1
ATOM 754 C C . LEU A 1 93 ? 0.572 6.596 -24.813 1.00 84.94 93 LEU A C 1
ATOM 756 O O . LEU A 1 93 ? 1.221 7.621 -24.985 1.00 84.94 93 LEU A O 1
ATOM 760 N N . TYR A 1 94 ? -0.317 6.145 -25.699 1.00 82.25 94 TYR A N 1
ATOM 761 C CA . TYR A 1 94 ? -0.579 6.841 -26.960 1.00 82.25 94 TYR A CA 1
ATOM 762 C C . TYR A 1 94 ? -1.282 8.178 -26.730 1.00 82.25 94 TYR A C 1
ATOM 764 O O . TYR A 1 94 ? -0.876 9.185 -27.307 1.00 82.25 94 TYR A O 1
ATOM 772 N N . ASP A 1 95 ? -2.275 8.206 -25.839 1.00 86.81 95 ASP A N 1
ATOM 773 C CA . ASP A 1 95 ? -2.988 9.434 -25.480 1.00 86.81 95 ASP A CA 1
ATOM 774 C C . ASP A 1 95 ? -2.053 10.475 -24.850 1.00 86.81 95 ASP A C 1
ATOM 776 O O . ASP A 1 95 ? -2.205 11.673 -25.091 1.00 86.81 95 ASP A O 1
ATOM 780 N N . LEU A 1 96 ? -1.087 10.028 -24.037 1.00 84.56 96 LEU A N 1
ATOM 781 C CA . LEU A 1 96 ? -0.135 10.911 -23.368 1.00 84.56 96 LEU A CA 1
ATOM 782 C C . LEU A 1 96 ? 0.998 11.366 -24.294 1.00 84.56 96 LEU A C 1
ATOM 784 O O . LEU A 1 96 ? 1.386 12.529 -24.233 1.00 84.56 96 LEU A O 1
ATOM 788 N N . ALA A 1 97 ? 1.545 10.461 -25.108 1.00 82.62 97 ALA A N 1
ATOM 789 C CA . ALA A 1 97 ? 2.660 10.767 -26.001 1.00 82.62 97 ALA A CA 1
ATOM 790 C C . ALA A 1 97 ? 2.230 11.640 -27.188 1.00 82.62 97 ALA A C 1
ATOM 792 O O . ALA A 1 97 ? 3.019 12.448 -27.667 1.00 82.62 97 ALA A O 1
ATOM 793 N N . GLY A 1 98 ? 0.987 11.511 -27.664 1.00 82.81 98 GLY A N 1
ATOM 794 C CA . GLY A 1 98 ? 0.502 12.287 -28.803 1.00 82.81 98 GLY A CA 1
ATOM 795 C C . GLY A 1 98 ? 1.399 12.122 -30.038 1.00 82.81 98 GLY A C 1
ATOM 796 O O . GLY A 1 98 ? 1.609 11.006 -30.509 1.00 82.81 98 GLY A O 1
ATOM 797 N N . ASP A 1 99 ? 1.923 13.241 -30.549 1.00 82.69 99 ASP A N 1
ATOM 798 C CA . ASP A 1 99 ? 2.842 13.287 -31.699 1.00 82.69 99 ASP A CA 1
ATOM 799 C C . ASP A 1 99 ? 4.333 13.326 -31.295 1.00 82.69 99 ASP A C 1
ATOM 801 O O . ASP A 1 99 ? 5.205 13.421 -32.170 1.00 82.69 99 ASP A O 1
ATOM 805 N N . ASP A 1 100 ? 4.641 13.274 -29.993 1.00 84.31 100 ASP A N 1
ATOM 806 C CA . ASP A 1 100 ? 6.015 13.326 -29.493 1.00 84.31 100 ASP A CA 1
ATOM 807 C C . ASP A 1 100 ? 6.782 12.067 -29.918 1.00 84.31 100 ASP A C 1
ATOM 809 O O . ASP A 1 100 ? 6.296 10.932 -29.851 1.00 84.31 100 ASP A O 1
ATOM 813 N N . LYS A 1 101 ? 8.024 12.252 -30.368 1.00 84.06 101 LYS A N 1
ATOM 814 C CA . LYS A 1 101 ? 8.896 11.147 -30.769 1.00 84.06 101 LYS A CA 1
ATOM 815 C C . LYS A 1 101 ? 9.767 10.723 -29.601 1.00 84.06 101 LYS A C 1
ATOM 817 O O . LYS A 1 101 ? 10.149 11.527 -28.760 1.00 84.06 101 LYS A O 1
ATOM 822 N N . PHE A 1 102 ? 10.221 9.471 -29.620 1.00 82.44 102 PHE A N 1
ATOM 823 C CA . PHE A 1 102 ? 11.229 9.005 -28.662 1.00 82.44 102 PHE A CA 1
ATOM 824 C C . PHE A 1 102 ? 12.507 9.861 -28.667 1.00 82.44 102 PHE A C 1
ATOM 826 O O . PHE A 1 102 ? 13.126 10.021 -27.622 1.00 82.44 102 PHE A O 1
ATOM 833 N N . SER A 1 103 ? 12.866 10.456 -29.812 1.00 85.69 103 SER A N 1
ATOM 834 C CA . SER A 1 103 ? 13.989 11.399 -29.925 1.00 85.69 103 SER A CA 1
ATOM 835 C C . SER A 1 103 ? 13.812 12.682 -29.121 1.00 85.69 103 SER A C 1
ATOM 837 O O . SER A 1 103 ? 14.795 13.358 -28.837 1.00 85.69 103 SER A O 1
ATOM 839 N N . ASP A 1 104 ? 12.572 13.028 -28.786 1.00 87.25 104 ASP A N 1
ATOM 840 C CA . ASP A 1 104 ? 12.233 14.272 -28.102 1.00 87.25 104 ASP A CA 1
ATOM 841 C C . ASP A 1 104 ? 12.334 14.104 -26.573 1.00 87.25 104 ASP A C 1
ATOM 843 O O . ASP A 1 104 ? 12.272 15.082 -25.827 1.00 87.25 104 ASP A O 1
ATOM 847 N N . ILE A 1 105 ? 12.549 12.868 -26.097 1.00 88.06 105 ILE A N 1
ATOM 848 C CA . ILE A 1 105 ? 12.805 12.555 -24.691 1.00 88.06 105 ILE A CA 1
ATOM 849 C C . ILE A 1 105 ? 14.195 13.068 -24.301 1.00 88.06 105 ILE A C 1
ATOM 851 O O . ILE A 1 105 ? 15.209 12.727 -24.917 1.00 88.06 105 ILE A O 1
ATOM 855 N N . ASP A 1 106 ? 14.250 13.850 -23.223 1.00 91.00 106 ASP A N 1
ATOM 856 C CA . ASP A 1 106 ? 15.513 14.351 -22.687 1.00 91.00 106 ASP A CA 1
ATOM 857 C C . ASP A 1 106 ? 16.469 13.196 -22.336 1.00 91.00 106 ASP A C 1
ATOM 859 O O . ASP A 1 106 ? 16.101 12.224 -21.675 1.00 91.00 106 ASP A O 1
ATOM 863 N N . GLY A 1 107 ? 17.711 13.290 -22.812 1.00 91.56 107 GLY A N 1
ATOM 864 C CA . GLY A 1 107 ? 18.725 12.249 -22.624 1.00 91.56 107 GLY A CA 1
ATOM 865 C C . GLY A 1 107 ? 18.584 11.001 -23.510 1.00 91.56 107 GLY A C 1
ATOM 866 O O . GLY A 1 107 ? 19.332 10.040 -23.306 1.00 91.56 107 GLY A O 1
ATOM 867 N N . PHE A 1 108 ? 17.695 10.983 -24.512 1.00 91.25 108 PHE A N 1
ATOM 868 C CA . PHE A 1 108 ? 17.577 9.852 -25.445 1.00 91.25 108 PHE A CA 1
ATOM 869 C C . PHE A 1 108 ? 18.885 9.589 -26.213 1.00 91.25 108 PHE A C 1
ATOM 871 O O . PHE A 1 108 ? 19.412 8.475 -26.197 1.00 91.25 108 PHE A O 1
ATOM 878 N N . ASP A 1 109 ? 19.481 10.630 -26.802 1.00 91.69 109 ASP A N 1
ATOM 879 C CA . ASP A 1 109 ? 20.731 10.517 -27.568 1.00 91.69 109 ASP A CA 1
ATOM 880 C C . ASP A 1 109 ? 21.928 10.072 -26.717 1.00 91.69 109 ASP A C 1
ATOM 882 O O . ASP A 1 109 ? 22.796 9.326 -27.178 1.00 91.69 109 ASP A O 1
ATOM 886 N N . SER A 1 110 ? 22.018 10.552 -25.474 1.00 93.44 110 SER A N 1
ATOM 887 C CA . SER A 1 110 ? 23.106 10.170 -24.570 1.00 93.44 110 SER A CA 1
ATOM 888 C C . SER A 1 110 ? 22.944 8.728 -24.095 1.00 93.44 110 SER A C 1
ATOM 890 O O . SER A 1 110 ? 23.941 8.013 -23.986 1.00 93.44 110 SER A O 1
ATOM 892 N N . THR A 1 111 ? 21.702 8.279 -23.902 1.00 93.56 111 THR A N 1
ATOM 893 C CA . THR A 1 111 ? 21.371 6.885 -23.590 1.00 93.56 111 THR A CA 1
ATOM 894 C C . THR A 1 111 ? 21.734 5.956 -24.747 1.00 93.56 111 THR A C 1
ATOM 896 O O . THR A 1 111 ? 22.379 4.937 -24.511 1.00 93.56 111 THR A O 1
ATOM 899 N N . LEU A 1 112 ? 21.415 6.322 -25.996 1.00 92.75 112 LEU A N 1
ATOM 900 C CA . LEU A 1 112 ? 21.817 5.547 -27.177 1.00 92.75 112 LEU A CA 1
ATOM 901 C C . LEU A 1 112 ? 23.339 5.424 -27.297 1.00 92.75 112 LEU A C 1
ATOM 903 O O . LEU A 1 112 ? 23.852 4.326 -27.488 1.00 92.75 112 LEU A O 1
ATOM 907 N N . LYS A 1 113 ? 24.077 6.520 -27.088 1.00 94.56 113 LYS A N 1
ATOM 908 C CA . LYS A 1 113 ? 25.548 6.475 -27.056 1.00 94.56 113 LYS A CA 1
ATOM 909 C C . LYS A 1 113 ? 26.083 5.580 -25.937 1.00 94.56 113 LYS A C 1
ATOM 911 O O . LYS A 1 113 ? 27.062 4.872 -26.140 1.00 94.56 113 LYS A O 1
ATOM 916 N N . GLY A 1 114 ? 25.462 5.617 -24.759 1.00 95.00 114 GLY A N 1
ATOM 917 C CA . GLY A 1 114 ? 25.817 4.730 -23.651 1.00 95.00 114 GLY A CA 1
ATOM 918 C C . GLY A 1 114 ? 25.567 3.258 -23.982 1.00 95.00 114 GLY A C 1
ATOM 919 O O . GLY A 1 114 ? 26.390 2.410 -23.649 1.00 95.00 114 GLY A O 1
ATOM 920 N N . LEU A 1 115 ? 24.471 2.963 -24.686 1.00 93.19 115 LEU A N 1
ATOM 921 C CA . LEU A 1 115 ? 24.147 1.617 -25.150 1.00 93.19 115 LEU A CA 1
ATOM 922 C C . LEU A 1 115 ? 25.166 1.107 -26.177 1.00 93.19 115 LEU A C 1
ATOM 924 O O . LEU A 1 115 ? 25.605 -0.034 -26.059 1.00 93.19 115 LEU A O 1
ATOM 928 N N . ASP A 1 116 ? 25.600 1.948 -27.118 1.00 93.31 116 ASP A N 1
ATOM 929 C CA . ASP A 1 116 ? 26.656 1.591 -28.075 1.00 93.31 116 ASP A CA 1
ATOM 930 C C . ASP A 1 116 ? 27.963 1.213 -27.362 1.00 93.31 116 ASP A C 1
ATOM 932 O O . ASP A 1 116 ? 28.590 0.207 -27.700 1.00 93.31 116 ASP A O 1
ATOM 936 N N . ILE A 1 117 ? 28.354 1.988 -26.344 1.00 94.94 117 ILE A N 1
ATOM 937 C CA . ILE A 1 117 ? 29.546 1.705 -25.531 1.00 94.94 117 ILE A CA 1
ATOM 938 C C . ILE A 1 117 ? 29.381 0.373 -24.795 1.00 94.94 117 ILE A C 1
ATOM 940 O O . ILE A 1 117 ? 30.251 -0.486 -24.895 1.00 94.94 117 ILE A O 1
ATOM 944 N N . PHE A 1 118 ? 28.251 0.171 -24.116 1.00 94.06 118 PHE A N 1
ATOM 945 C CA . PHE A 1 118 ? 27.970 -1.054 -23.368 1.00 94.06 118 PHE A CA 1
ATOM 946 C C . PHE A 1 118 ? 28.000 -2.307 -24.255 1.00 94.06 118 PHE A C 1
ATOM 948 O O . PHE A 1 118 ? 28.592 -3.322 -23.889 1.00 94.06 118 PHE A O 1
ATOM 955 N N . VAL A 1 119 ? 27.391 -2.241 -25.443 1.00 90.94 119 VAL A N 1
ATOM 956 C CA . VAL A 1 119 ? 27.412 -3.350 -26.407 1.00 90.94 119 VAL A CA 1
ATOM 957 C C . VAL A 1 119 ? 28.834 -3.608 -26.903 1.00 90.94 119 VAL A C 1
ATOM 959 O O . VAL A 1 119 ? 29.243 -4.766 -26.978 1.00 90.94 119 VAL A O 1
ATOM 962 N N . ALA A 1 120 ? 29.604 -2.561 -27.208 1.00 91.06 120 ALA A N 1
ATOM 963 C CA . ALA A 1 120 ? 30.995 -2.706 -27.629 1.00 91.06 120 ALA A CA 1
ATOM 964 C C . ALA A 1 120 ? 31.876 -3.334 -26.535 1.00 91.06 120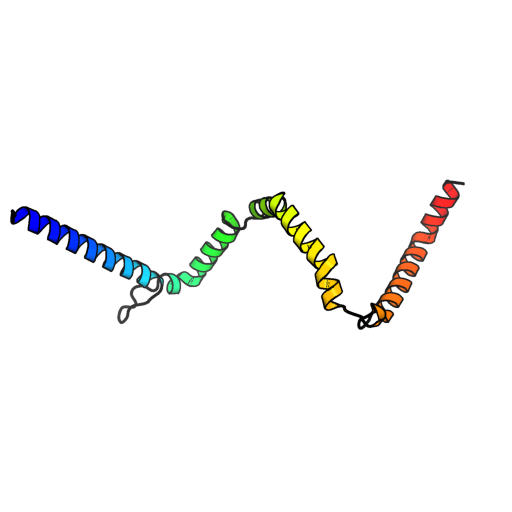 ALA A C 1
ATOM 966 O O . ALA A 1 120 ? 32.710 -4.185 -26.840 1.00 91.06 120 ALA A O 1
ATOM 967 N N . GLU A 1 121 ? 31.671 -2.958 -25.272 1.00 93.38 121 GLU A N 1
ATOM 968 C CA . GLU A 1 121 ? 32.358 -3.549 -24.119 1.00 93.38 121 GLU A CA 1
ATOM 969 C C . GLU A 1 121 ? 32.015 -5.034 -23.966 1.00 93.38 121 GLU A C 1
ATOM 971 O O . GLU A 1 121 ? 32.921 -5.864 -23.960 1.00 93.38 121 GLU A O 1
ATOM 976 N N . ILE A 1 122 ? 30.725 -5.398 -23.968 1.00 90.94 122 ILE A N 1
ATOM 977 C CA . ILE A 1 122 ? 30.306 -6.807 -23.897 1.00 90.94 122 ILE A CA 1
ATOM 978 C C . ILE A 1 122 ? 30.898 -7.624 -25.042 1.00 90.94 122 ILE A C 1
ATOM 980 O O . ILE A 1 122 ? 31.362 -8.745 -24.822 1.00 90.94 122 ILE A O 1
ATOM 984 N N . LEU A 1 123 ? 30.858 -7.097 -26.267 1.00 86.50 123 LEU A N 1
ATOM 985 C CA . LEU A 1 123 ? 31.385 -7.805 -27.426 1.00 86.50 123 LEU A CA 1
ATOM 986 C C . LEU A 1 123 ? 32.894 -7.998 -27.321 1.00 86.50 123 LEU A C 1
ATOM 988 O O . LEU A 1 123 ? 33.355 -9.099 -27.595 1.00 86.50 123 LEU A O 1
ATOM 992 N N . ASN A 1 124 ? 33.648 -6.982 -26.896 1.00 89.62 124 ASN A N 1
ATOM 993 C CA . ASN A 1 124 ? 35.094 -7.100 -26.706 1.00 89.62 124 ASN A CA 1
ATOM 994 C C . ASN A 1 124 ? 35.446 -8.103 -25.601 1.00 89.62 124 ASN A C 1
ATOM 996 O O . ASN A 1 124 ? 36.311 -8.951 -25.813 1.00 89.62 124 ASN A O 1
ATOM 1000 N N . ASP A 1 125 ? 34.741 -8.063 -24.471 1.00 90.06 125 ASP A N 1
ATOM 1001 C CA . ASP A 1 125 ? 34.999 -8.946 -23.329 1.00 90.06 125 ASP A CA 1
ATOM 1002 C C . ASP A 1 125 ? 34.665 -10.415 -23.627 1.00 90.06 125 ASP A C 1
ATOM 1004 O O . ASP A 1 125 ? 35.234 -11.327 -23.028 1.00 90.06 125 ASP A O 1
ATOM 1008 N N . ASN A 1 126 ? 33.749 -10.663 -24.568 1.00 88.75 126 ASN A N 1
ATOM 1009 C CA . ASN A 1 126 ? 33.293 -12.008 -24.922 1.00 88.75 126 ASN A CA 1
ATOM 1010 C C . ASN A 1 126 ? 33.742 -12.460 -26.319 1.00 88.75 126 ASN A C 1
ATOM 1012 O O . ASN A 1 126 ? 33.368 -13.555 -26.748 1.00 88.75 126 ASN A O 1
ATOM 1016 N N . LEU A 1 127 ? 34.543 -11.656 -27.027 1.00 83.50 127 LEU A N 1
ATOM 1017 C CA . LEU A 1 127 ? 34.908 -11.901 -28.424 1.00 83.50 127 LEU A CA 1
ATOM 1018 C C . LEU A 1 127 ? 35.680 -13.213 -28.586 1.00 83.50 127 LEU A C 1
ATOM 1020 O O . LEU A 1 127 ? 35.387 -13.994 -29.486 1.00 83.50 127 LEU A O 1
ATOM 1024 N N . GLU A 1 128 ? 36.641 -13.476 -27.698 1.00 78.56 128 GLU A N 1
ATOM 1025 C CA . GLU A 1 128 ? 37.452 -14.698 -27.735 1.00 78.56 128 GLU A CA 1
ATOM 1026 C C . GLU A 1 128 ? 36.596 -15.950 -27.520 1.00 78.56 128 GLU A C 1
ATOM 1028 O O . GLU A 1 128 ? 36.728 -16.927 -28.257 1.00 78.56 128 GLU A O 1
ATOM 1033 N N . ASN A 1 129 ? 35.653 -15.894 -26.575 1.00 82.06 129 ASN A N 1
ATOM 1034 C CA . ASN A 1 129 ? 34.714 -16.985 -26.321 1.00 82.06 129 ASN A CA 1
ATOM 1035 C C . ASN A 1 129 ? 33.756 -17.199 -27.503 1.00 82.06 129 ASN A C 1
ATOM 1037 O O . ASN A 1 129 ? 33.488 -18.339 -27.878 1.00 82.06 129 ASN A O 1
ATOM 1041 N N . LEU A 1 130 ? 33.261 -16.122 -28.122 1.00 78.44 130 LEU A N 1
ATOM 1042 C CA . LEU A 1 130 ? 32.414 -16.190 -29.318 1.00 78.44 130 LEU A CA 1
ATOM 1043 C C . LEU A 1 130 ? 33.158 -16.790 -30.515 1.00 78.44 130 LEU A C 1
ATOM 1045 O O . LEU A 1 130 ? 32.609 -17.646 -31.206 1.00 78.44 130 LEU A O 1
ATOM 1049 N N . ILE A 1 131 ? 34.407 -16.378 -30.749 1.00 78.94 131 ILE A N 1
ATOM 1050 C CA . ILE A 1 131 ? 35.249 -16.925 -31.820 1.00 78.94 131 ILE A CA 1
ATOM 1051 C C . ILE A 1 131 ? 35.544 -18.405 -31.561 1.00 78.94 131 ILE A C 1
ATOM 1053 O O . ILE A 1 131 ? 35.441 -19.197 -32.494 1.00 78.94 131 ILE A O 1
ATOM 1057 N N . GLY A 1 132 ? 35.839 -18.789 -30.315 1.00 79.50 132 GLY A N 1
ATOM 1058 C CA . GLY A 1 132 ? 36.016 -20.190 -29.924 1.00 79.50 132 GLY A CA 1
ATOM 1059 C C . GLY A 1 132 ? 34.774 -21.035 -30.212 1.00 79.50 132 GLY A C 1
ATOM 1060 O O . GLY A 1 132 ? 34.865 -22.047 -30.896 1.00 79.50 132 GLY A O 1
ATOM 1061 N N . LEU A 1 133 ? 33.589 -20.565 -29.807 1.00 80.50 133 LEU A N 1
ATOM 1062 C CA . LEU A 1 133 ? 32.321 -21.258 -30.065 1.00 80.50 133 LEU A CA 1
ATOM 1063 C C . LEU A 1 133 ? 32.005 -21.410 -31.560 1.00 80.50 133 LEU A C 1
ATOM 1065 O O . LEU A 1 133 ? 31.420 -22.416 -31.959 1.00 80.50 133 LEU A O 1
ATOM 1069 N N . ILE A 1 134 ? 32.357 -20.423 -32.388 1.00 80.25 134 ILE A N 1
ATOM 1070 C CA . ILE A 1 134 ? 32.158 -20.498 -33.841 1.00 80.25 134 ILE A CA 1
ATOM 1071 C C . ILE A 1 134 ? 33.173 -21.458 -34.470 1.00 80.25 134 ILE A C 1
ATOM 1073 O O . ILE A 1 134 ? 32.789 -22.273 -35.303 1.00 80.25 134 ILE A O 1
ATOM 1077 N N . ALA A 1 135 ? 34.443 -21.387 -34.065 1.00 76.69 135 ALA A N 1
ATOM 1078 C CA . ALA A 1 135 ? 35.505 -22.247 -34.579 1.00 76.69 135 ALA A CA 1
ATOM 1079 C C . ALA A 1 135 ? 35.302 -23.725 -34.208 1.00 76.69 135 ALA A C 1
ATOM 1081 O O . ALA A 1 135 ? 35.606 -24.587 -35.020 1.00 76.69 135 ALA A O 1
ATOM 1082 N N . ASP A 1 136 ? 34.739 -24.015 -33.033 1.00 79.38 136 ASP A N 1
ATOM 1083 C CA . ASP A 1 136 ? 34.454 -25.383 -32.580 1.00 79.38 136 ASP A CA 1
ATOM 1084 C C . ASP A 1 136 ? 33.238 -26.025 -33.286 1.00 79.38 136 ASP A C 1
ATOM 1086 O O . ASP A 1 136 ? 33.015 -27.231 -33.164 1.00 79.38 136 ASP A O 1
ATOM 1090 N N . ASN A 1 137 ? 32.435 -25.237 -34.014 1.00 70.19 137 ASN A N 1
ATOM 1091 C CA . ASN A 1 137 ? 31.252 -25.698 -34.756 1.00 70.19 137 ASN A CA 1
ATOM 1092 C C . ASN A 1 137 ? 31.437 -25.684 -36.290 1.00 70.19 137 ASN A C 1
ATOM 1094 O O . ASN A 1 137 ? 30.466 -25.920 -37.017 1.00 70.19 137 ASN A O 1
ATOM 1098 N N . PHE A 1 138 ? 32.656 -25.427 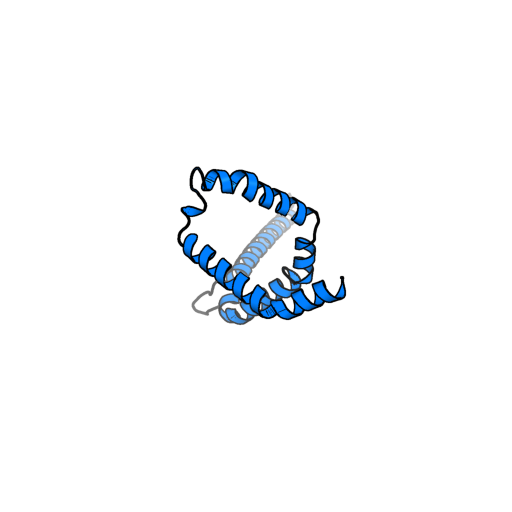-36.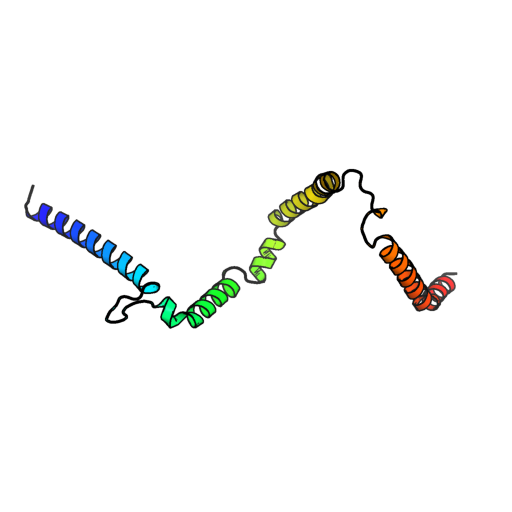776 1.00 50.16 138 PHE A N 1
ATOM 1099 C CA . PHE A 1 138 ? 33.073 -25.540 -38.180 1.00 50.16 138 PHE A CA 1
ATOM 1100 C C . PHE A 1 138 ? 34.171 -26.596 -38.340 1.00 50.16 138 PHE A C 1
ATOM 1102 O O . PHE A 1 138 ? 34.177 -27.258 -39.403 1.00 50.16 138 PHE A O 1
#